Protein AF-A0AA90UG76-F1 (afdb_monomer_lite)

InterPro domains:
  IPR002104 Integrase, catalytic domain [PF00589] (2-41)
  IPR002104 Integrase, catalytic domain [PS51898] (1-48)
  IPR011010 DNA breaking-rejoining enzyme, catalytic core [SSF56349] (2-50)
  IPR013762 Integrase-like, catalytic domain superfamily [G3DSA:1.10.443.10] (1-55)

Organism: NCBI:txid165179

Secondary structure (DSSP, 8-state):
-HHHHHHHHHHHTT--HHHHHHHHT-S-GGGTGGGHHHHHHHHHHHHHHHHHHHHHHTT-

pLDDT: mean 86.29, std 7.92, range [49.47, 92.25]

Foldseek 3Di:
DVLVVVLLVCVVVVHDLVVSCVVSVPPDSVVSCVNVVVVVVVVVVVVVVVVVVVVVVVVD

Radius of gyration: 15.33 Å; chains: 1; bounding box: 37×17×44 Å

Sequence (60 aa):
MRRHTCATLLLTQGTDLYTIMRFLGHQNINTTQRYAHITNQMLSSATHLLNYQLRGLAAC

Structure (mmCIF, N/CA/C/O backbone):
data_AF-A0AA90UG76-F1
#
_entry.id   AF-A0AA90UG76-F1
#
loop_
_atom_site.group_PDB
_atom_site.id
_atom_site.type_symbol
_atom_site.label_atom_id
_atom_site.label_alt_id
_atom_site.label_comp_id
_atom_site.label_asym_id
_atom_site.label_entity_id
_atom_site.label_seq_id
_atom_site.pdbx_PDB_ins_code
_atom_site.Cartn_x
_atom_site.Cartn_y
_atom_site.Cartn_z
_atom_site.occupancy
_atom_site.B_iso_or_equiv
_atom_site.auth_seq_id
_atom_site.auth_comp_id
_atom_site.auth_asym_id
_atom_site.auth_atom_id
_atom_site.pdbx_PDB_model_num
ATOM 1 N N . MET A 1 1 ? 18.202 4.330 -4.738 1.00 65.12 1 MET A N 1
ATOM 2 C CA . MET A 1 1 ? 17.566 4.919 -3.536 1.00 65.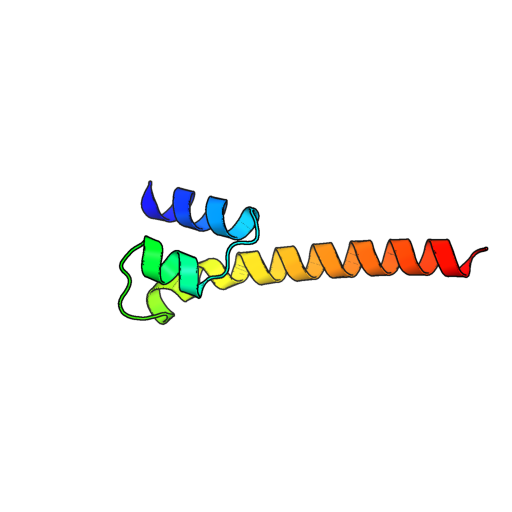12 1 MET A CA 1
ATOM 3 C C . MET A 1 1 ? 16.204 5.582 -3.811 1.00 65.12 1 MET A C 1
ATOM 5 O O . MET A 1 1 ? 15.250 5.170 -3.171 1.00 65.12 1 MET A O 1
ATOM 9 N N . ARG A 1 2 ? 16.026 6.494 -4.790 1.00 80.94 2 ARG A N 1
ATOM 10 C CA . ARG A 1 2 ? 14.738 7.216 -5.012 1.00 80.94 2 ARG A CA 1
ATOM 11 C C . ARG A 1 2 ? 13.476 6.353 -5.212 1.00 80.94 2 ARG A C 1
ATOM 13 O O . ARG A 1 2 ? 12.446 6.667 -4.626 1.00 80.94 2 ARG A O 1
ATOM 20 N N . ARG A 1 3 ? 13.538 5.272 -6.008 1.00 85.06 3 ARG A N 1
ATOM 21 C CA . ARG A 1 3 ? 12.375 4.381 -6.240 1.00 85.06 3 ARG A CA 1
ATOM 22 C C . ARG A 1 3 ? 11.895 3.703 -4.955 1.00 85.06 3 ARG A C 1
ATOM 24 O O . ARG A 1 3 ? 10.698 3.607 -4.735 1.00 85.06 3 ARG A O 1
ATOM 31 N N . HIS A 1 4 ? 12.825 3.300 -4.086 1.00 86.00 4 HIS A N 1
ATOM 32 C CA . HIS A 1 4 ? 12.492 2.661 -2.813 1.00 86.00 4 HIS A CA 1
ATOM 33 C C . HIS A 1 4 ? 11.862 3.637 -1.827 1.00 86.00 4 HIS A C 1
ATOM 35 O O . HIS A 1 4 ? 10.820 3.323 -1.271 1.00 86.00 4 HIS A O 1
ATOM 41 N N . THR A 1 5 ? 12.427 4.835 -1.682 1.00 89.38 5 THR A N 1
ATOM 42 C CA . THR A 1 5 ? 11.847 5.874 -0.822 1.00 89.38 5 THR A CA 1
ATOM 43 C C . THR A 1 5 ? 10.444 6.274 -1.282 1.00 89.38 5 THR A C 1
ATOM 45 O O . THR A 1 5 ? 9.545 6.399 -0.460 1.00 89.38 5 THR A O 1
ATOM 48 N N . CYS A 1 6 ? 10.231 6.422 -2.595 1.00 90.19 6 CYS A N 1
ATOM 49 C CA . CYS A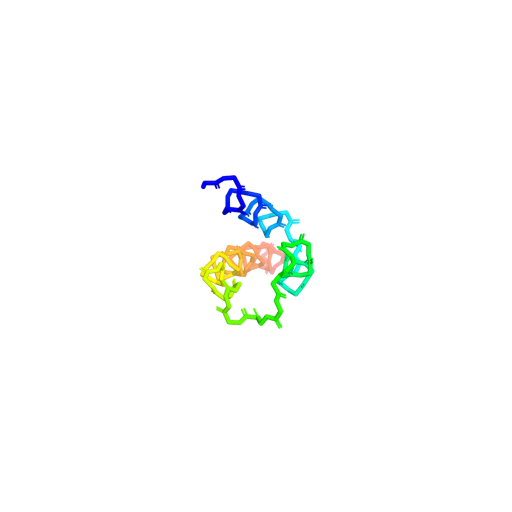 1 6 ? 8.921 6.764 -3.148 1.00 90.19 6 CYS A CA 1
ATOM 50 C C . CYS A 1 6 ? 7.888 5.647 -2.927 1.00 90.19 6 CYS A C 1
ATOM 52 O O . CYS A 1 6 ? 6.783 5.931 -2.479 1.00 90.19 6 CYS A O 1
ATOM 54 N N . ALA A 1 7 ? 8.267 4.384 -3.152 1.00 89.69 7 ALA A N 1
ATOM 55 C CA . ALA A 1 7 ? 7.408 3.230 -2.887 1.00 89.69 7 ALA A CA 1
ATOM 56 C C . ALA A 1 7 ? 6.998 3.141 -1.411 1.00 89.69 7 ALA A C 1
ATOM 58 O O . ALA A 1 7 ? 5.821 2.973 -1.109 1.00 89.69 7 ALA A O 1
ATOM 59 N N . THR A 1 8 ? 7.960 3.307 -0.496 1.00 89.88 8 THR A N 1
ATOM 60 C CA . THR A 1 8 ? 7.703 3.326 0.947 1.00 89.88 8 THR A CA 1
ATOM 61 C C . THR A 1 8 ? 6.755 4.460 1.330 1.00 89.88 8 THR A C 1
ATOM 63 O O . THR A 1 8 ? 5.798 4.211 2.049 1.00 89.88 8 THR A O 1
ATOM 66 N N . LEU A 1 9 ? 6.959 5.679 0.817 1.00 91.12 9 LEU A N 1
ATOM 67 C CA . LEU A 1 9 ? 6.078 6.817 1.106 1.00 91.12 9 LEU A CA 1
ATOM 68 C C . LEU A 1 9 ? 4.642 6.593 0.616 1.00 91.12 9 LEU A C 1
ATOM 70 O O . LEU A 1 9 ? 3.706 6.821 1.378 1.00 91.12 9 LEU A O 1
ATOM 74 N N . LEU A 1 10 ? 4.468 6.121 -0.622 1.00 90.69 10 LEU A N 1
ATOM 75 C CA . LEU A 1 10 ? 3.144 5.836 -1.185 1.00 90.69 10 LEU A CA 1
ATOM 76 C C . LEU A 1 10 ? 2.407 4.769 -0.371 1.00 90.69 10 LEU A C 1
ATOM 78 O O . LEU A 1 10 ? 1.216 4.912 -0.094 1.00 90.69 10 LEU A O 1
ATOM 82 N N . LEU A 1 11 ? 3.123 3.726 0.052 1.00 90.31 11 LEU A N 1
ATOM 83 C CA . LEU A 1 11 ? 2.551 2.650 0.851 1.00 90.31 11 LEU A CA 1
ATOM 84 C C . LEU A 1 11 ? 2.160 3.139 2.253 1.00 90.31 11 LEU A C 1
ATOM 86 O O . LEU A 1 11 ? 1.065 2.843 2.715 1.00 90.31 11 LEU A O 1
ATOM 90 N N . THR A 1 12 ? 3.006 3.950 2.897 1.00 87.62 12 THR A N 1
ATOM 91 C CA . THR A 1 12 ? 2.710 4.565 4.203 1.00 87.62 12 THR A CA 1
ATOM 92 C C . THR A 1 12 ? 1.496 5.493 4.146 1.00 87.62 12 THR A C 1
ATOM 94 O O . THR A 1 12 ? 0.760 5.600 5.122 1.00 87.62 12 THR A O 1
ATOM 97 N N . GLN A 1 13 ? 1.241 6.135 3.003 1.00 89.19 13 GLN A N 1
ATOM 98 C CA . GLN A 1 13 ? 0.027 6.927 2.776 1.00 89.19 13 GLN A CA 1
ATOM 99 C C . GLN A 1 13 ? -1.234 6.073 2.547 1.00 89.19 13 GLN A C 1
ATOM 101 O O . GLN A 1 13 ? -2.320 6.626 2.405 1.00 89.19 13 GLN A O 1
ATOM 106 N N . GLY A 1 14 ? -1.113 4.743 2.528 1.00 87.06 14 GLY A N 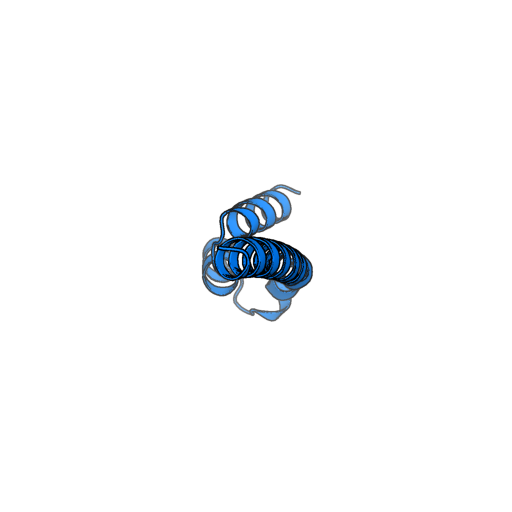1
ATOM 107 C CA . GLY A 1 14 ? -2.230 3.819 2.330 1.00 87.06 14 GLY A CA 1
ATOM 108 C C . GLY A 1 14 ? -2.481 3.442 0.870 1.00 87.06 14 GLY A C 1
ATOM 109 O O . GLY A 1 14 ? -3.529 2.879 0.562 1.00 87.06 14 GLY A O 1
ATOM 110 N N . THR A 1 15 ? -1.542 3.730 -0.037 1.00 90.06 15 THR A N 1
ATOM 111 C CA . THR A 1 15 ? -1.648 3.289 -1.435 1.00 90.06 15 THR A CA 1
ATOM 112 C C . THR A 1 15 ? -1.410 1.787 -1.526 1.00 90.06 15 THR A C 1
ATOM 114 O O . THR A 1 15 ? -0.492 1.249 -0.907 1.00 90.06 15 THR A O 1
ATOM 117 N N . ASP A 1 16 ? -2.211 1.107 -2.339 1.00 89.25 16 ASP A N 1
ATOM 118 C CA . ASP A 1 16 ? -2.094 -0.331 -2.533 1.00 89.25 16 ASP A CA 1
ATOM 119 C C . ASP A 1 16 ? -0.800 -0.724 -3.291 1.00 89.25 16 ASP A C 1
ATOM 121 O O . ASP A 1 16 ? -0.261 0.024 -4.118 1.00 89.25 16 ASP A O 1
ATOM 125 N N . LEU A 1 17 ? -0.301 -1.934 -3.020 1.00 89.25 17 LEU A N 1
ATOM 126 C CA . LEU A 1 17 ? 0.954 -2.434 -3.583 1.00 89.25 17 LEU A CA 1
ATOM 127 C C . LEU A 1 17 ? 0.904 -2.614 -5.112 1.00 89.25 17 LEU A C 1
ATOM 129 O O . LEU A 1 17 ? 1.918 -2.423 -5.783 1.00 89.25 17 LEU A O 1
ATOM 133 N N . TYR A 1 18 ? -0.256 -2.954 -5.673 1.00 90.00 18 TYR A N 1
ATOM 134 C CA . TYR A 1 18 ? -0.501 -3.063 -7.109 1.00 90.00 18 TYR A CA 1
ATOM 135 C C . TYR A 1 18 ? -0.445 -1.695 -7.798 1.00 90.00 18 TYR A C 1
ATOM 137 O O . TYR A 1 18 ? 0.199 -1.553 -8.840 1.00 90.00 18 TYR A O 1
ATOM 145 N N . THR A 1 19 ? -1.037 -0.657 -7.204 1.00 91.25 19 THR A N 1
ATOM 146 C CA . THR A 1 19 ? -0.919 0.718 -7.711 1.00 91.25 19 THR A CA 1
ATOM 147 C C . THR A 1 19 ? 0.533 1.184 -7.694 1.00 91.25 19 THR A C 1
ATOM 149 O O . THR A 1 19 ? 1.015 1.724 -8.691 1.00 91.25 19 THR A O 1
ATOM 152 N N . ILE A 1 20 ? 1.275 0.902 -6.620 1.00 90.31 20 ILE A N 1
ATOM 153 C CA . ILE A 1 20 ? 2.708 1.223 -6.538 1.00 90.31 20 ILE A CA 1
ATOM 154 C C . ILE A 1 20 ? 3.509 0.439 -7.584 1.00 90.31 20 ILE A C 1
ATOM 156 O O . ILE A 1 20 ? 4.381 1.005 -8.239 1.00 90.31 20 ILE A O 1
ATOM 160 N N . MET A 1 21 ? 3.202 -0.842 -7.793 1.00 91.75 21 MET A N 1
ATOM 161 C CA . MET A 1 21 ? 3.828 -1.669 -8.829 1.00 91.75 21 MET A CA 1
ATOM 162 C C . MET A 1 21 ? 3.656 -1.035 -10.217 1.00 91.75 21 MET A C 1
ATOM 164 O O . MET A 1 21 ? 4.638 -0.881 -10.947 1.00 91.75 21 MET A O 1
ATOM 168 N N . ARG A 1 22 ? 2.432 -0.608 -10.558 1.00 91.44 22 ARG A N 1
ATOM 169 C CA . ARG A 1 22 ? 2.142 0.085 -11.824 1.00 91.44 22 ARG A CA 1
ATOM 170 C C . ARG A 1 22 ? 2.856 1.430 -11.918 1.00 91.44 22 ARG A C 1
ATOM 172 O O . ARG A 1 22 ? 3.433 1.730 -12.958 1.00 91.44 22 ARG A O 1
ATOM 179 N N . PHE A 1 23 ? 2.866 2.203 -10.835 1.00 90.31 23 PHE A N 1
ATOM 180 C CA . PHE A 1 23 ? 3.543 3.498 -10.760 1.00 90.31 23 PHE A CA 1
ATOM 181 C C . PHE A 1 23 ? 5.061 3.381 -10.969 1.00 90.31 23 PHE A C 1
ATOM 183 O O . PHE A 1 23 ? 5.673 4.218 -11.629 1.00 90.31 23 PHE A O 1
ATOM 190 N N . LEU A 1 24 ? 5.678 2.318 -10.449 1.00 89.25 24 LEU A N 1
ATOM 191 C CA . LEU A 1 24 ? 7.105 2.039 -10.619 1.00 89.25 24 LEU A CA 1
ATOM 192 C C . LEU A 1 24 ? 7.440 1.353 -11.954 1.00 89.25 24 LEU A C 1
ATOM 194 O O . LEU A 1 24 ? 8.621 1.217 -12.276 1.00 89.25 24 LEU A O 1
ATOM 198 N N . GLY A 1 25 ? 6.433 0.925 -12.723 1.00 89.75 25 GLY A N 1
ATOM 199 C CA . GLY A 1 25 ? 6.610 0.212 -13.989 1.00 89.75 25 GLY A CA 1
ATOM 200 C C . GLY A 1 25 ? 7.075 -1.237 -13.823 1.00 89.75 25 GLY A C 1
ATOM 201 O O . GLY A 1 25 ? 7.692 -1.800 -14.725 1.00 89.75 25 GLY A O 1
ATOM 202 N N . HIS A 1 26 ? 6.823 -1.853 -12.667 1.00 90.75 26 HIS A N 1
ATOM 203 C CA . HIS A 1 26 ? 7.144 -3.257 -12.445 1.00 90.75 26 HIS A CA 1
ATOM 204 C C . HIS A 1 26 ? 6.132 -4.151 -13.171 1.00 90.75 26 HIS A C 1
ATOM 206 O O . HIS A 1 26 ? 4.927 -4.039 -12.970 1.00 90.75 26 HIS A O 1
ATOM 212 N N . GLN A 1 27 ? 6.627 -5.074 -13.995 1.00 88.44 27 GLN A N 1
ATOM 213 C CA . GLN A 1 27 ? 5.787 -6.044 -14.711 1.00 88.44 27 GLN A CA 1
ATOM 214 C C . GLN A 1 27 ? 5.348 -7.221 -13.829 1.00 88.44 27 GLN A C 1
ATOM 216 O O . GLN A 1 27 ? 4.412 -7.935 -14.171 1.00 88.44 27 GLN A O 1
ATOM 221 N N . ASN A 1 28 ? 6.030 -7.436 -12.701 1.00 87.69 28 ASN A N 1
ATOM 222 C CA . ASN A 1 28 ? 5.768 -8.541 -11.791 1.00 87.69 28 ASN A CA 1
ATOM 223 C C . ASN A 1 28 ? 5.602 -8.015 -10.363 1.00 87.69 28 ASN A C 1
ATOM 225 O O . ASN A 1 28 ? 6.426 -7.241 -9.875 1.00 87.69 28 ASN A O 1
ATOM 229 N N . ILE A 1 29 ? 4.563 -8.472 -9.667 1.00 87.31 29 ILE A N 1
ATOM 230 C CA . ILE A 1 29 ? 4.303 -8.074 -8.284 1.00 87.31 29 ILE A CA 1
ATOM 231 C C . ILE A 1 29 ? 5.387 -8.562 -7.321 1.00 87.31 29 ILE A C 1
ATOM 233 O O . ILE A 1 29 ? 5.663 -7.884 -6.333 1.00 87.31 29 ILE A O 1
ATOM 237 N N . ASN A 1 30 ? 6.086 -9.654 -7.648 1.00 88.50 30 ASN A N 1
ATOM 238 C CA . ASN A 1 30 ? 7.155 -10.219 -6.822 1.00 88.50 30 ASN A CA 1
ATOM 239 C C . ASN A 1 30 ? 8.303 -9.228 -6.573 1.00 88.50 30 ASN A C 1
ATOM 241 O O . ASN A 1 30 ? 8.893 -9.222 -5.496 1.00 88.50 30 ASN A O 1
ATOM 245 N N . THR A 1 31 ? 8.604 -8.331 -7.521 1.00 86.94 31 THR A N 1
ATOM 246 C CA . THR A 1 31 ? 9.637 -7.297 -7.310 1.00 86.94 31 THR A CA 1
ATOM 247 C C . THR A 1 31 ? 9.183 -6.223 -6.319 1.00 86.94 31 THR A C 1
ATOM 249 O O . THR A 1 31 ? 10.007 -5.588 -5.659 1.00 86.94 31 THR A O 1
ATOM 252 N N . THR A 1 32 ? 7.869 -6.045 -6.181 1.00 90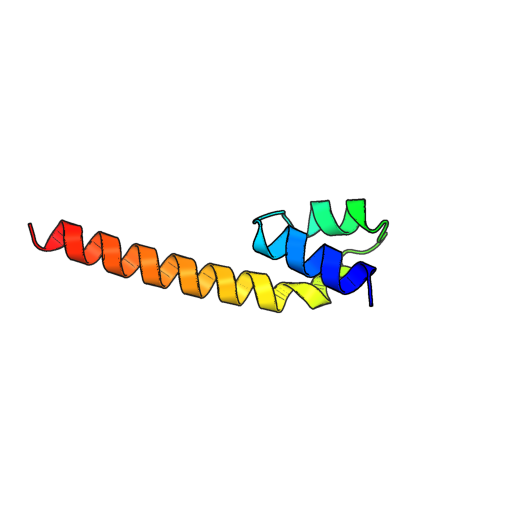.25 32 THR A N 1
ATOM 253 C CA . THR A 1 32 ? 7.222 -5.055 -5.310 1.00 90.25 32 THR A CA 1
ATOM 254 C C . THR A 1 32 ? 6.861 -5.653 -3.944 1.00 90.25 32 THR A C 1
ATOM 256 O O . THR A 1 32 ? 6.786 -4.923 -2.961 1.00 90.25 32 THR A O 1
ATOM 259 N N . GLN A 1 33 ? 6.763 -6.984 -3.824 1.00 88.19 33 GLN A N 1
ATOM 260 C CA . GLN A 1 33 ? 6.555 -7.701 -2.553 1.00 88.19 33 GLN A CA 1
ATOM 261 C C . GLN A 1 33 ? 7.617 -7.396 -1.491 1.00 88.19 33 GLN A C 1
ATOM 263 O O . GLN A 1 33 ? 7.349 -7.535 -0.300 1.00 88.19 33 GLN A O 1
ATOM 268 N N . ARG A 1 34 ? 8.793 -6.889 -1.888 1.00 87.81 34 ARG A N 1
ATOM 269 C CA . ARG A 1 34 ? 9.803 -6.385 -0.950 1.00 87.81 34 ARG A CA 1
ATOM 270 C C . ARG A 1 34 ? 9.236 -5.350 0.033 1.00 87.81 34 ARG A C 1
ATOM 272 O O . ARG A 1 34 ? 9.752 -5.270 1.140 1.00 87.81 34 ARG A O 1
ATOM 279 N N . TYR A 1 35 ? 8.185 -4.602 -0.316 1.00 87.38 35 TYR A N 1
ATOM 280 C CA . TYR A 1 35 ? 7.558 -3.609 0.572 1.00 87.38 35 TYR A CA 1
ATOM 281 C C . TYR A 1 35 ? 6.402 -4.157 1.431 1.00 87.38 35 TYR A C 1
ATOM 283 O O . TYR A 1 35 ? 5.899 -3.437 2.287 1.00 87.38 35 TYR A O 1
ATOM 291 N N . ALA A 1 36 ? 6.003 -5.425 1.273 1.00 87.75 36 ALA A N 1
ATOM 292 C CA . ALA A 1 36 ? 4.867 -6.018 1.995 1.00 87.75 36 ALA A CA 1
ATOM 293 C C . ALA A 1 36 ? 5.066 -6.111 3.524 1.00 87.75 36 ALA A C 1
ATOM 295 O O . ALA A 1 36 ? 4.112 -6.213 4.290 1.00 87.75 36 ALA A O 1
ATOM 296 N N . HIS A 1 37 ? 6.305 -6.042 4.011 1.00 87.31 37 HIS A N 1
ATOM 297 C CA . HIS A 1 37 ? 6.565 -5.986 5.453 1.00 87.31 37 HIS A CA 1
ATOM 298 C C . HIS A 1 37 ? 5.990 -4.713 6.100 1.00 87.31 37 HIS A C 1
ATOM 300 O O . HIS A 1 37 ? 5.545 -4.752 7.245 1.00 87.31 37 HIS A O 1
ATOM 306 N N . ILE A 1 38 ? 5.942 -3.604 5.358 1.00 85.94 38 ILE A N 1
ATOM 307 C CA . ILE A 1 38 ? 5.428 -2.319 5.843 1.00 85.94 38 ILE A CA 1
ATOM 308 C C . ILE A 1 38 ? 3.903 -2.388 5.998 1.00 85.94 38 ILE A C 1
ATOM 310 O O . ILE A 1 38 ? 3.372 -1.935 7.010 1.00 85.94 38 ILE A O 1
ATOM 314 N N . THR A 1 39 ? 3.187 -3.029 5.063 1.00 84.12 39 THR A N 1
ATOM 315 C CA . THR A 1 39 ? 1.731 -3.219 5.196 1.00 84.12 39 THR A CA 1
ATOM 316 C C . THR A 1 39 ? 1.369 -4.036 6.434 1.00 84.12 39 THR A C 1
ATOM 318 O O . THR A 1 39 ? 0.387 -3.721 7.100 1.00 84.12 39 THR A O 1
ATOM 321 N N . ASN A 1 40 ? 2.180 -5.034 6.801 1.00 85.38 40 ASN A N 1
ATOM 322 C CA . ASN A 1 40 ? 1.956 -5.812 8.025 1.00 85.38 40 ASN A CA 1
ATOM 323 C C . ASN A 1 40 ? 2.091 -4.947 9.288 1.00 85.38 40 ASN A C 1
ATOM 325 O O . ASN A 1 40 ? 1.293 -5.073 10.216 1.00 85.38 40 ASN A O 1
ATOM 329 N N . GLN A 1 41 ? 3.066 -4.032 9.315 1.00 86.19 41 GLN A N 1
ATOM 330 C CA . GLN A 1 41 ? 3.235 -3.087 10.423 1.00 86.19 41 GLN A CA 1
ATOM 331 C C . GLN A 1 41 ? 2.060 -2.106 10.519 1.00 86.19 41 GLN A C 1
ATOM 333 O O . GLN A 1 41 ? 1.562 -1.842 11.618 1.00 86.19 41 GLN A O 1
ATOM 338 N N . MET A 1 42 ? 1.577 -1.604 9.378 1.00 86.38 42 MET A N 1
ATOM 339 C CA . MET A 1 42 ? 0.401 -0.731 9.322 1.00 86.38 42 MET A CA 1
ATOM 340 C C . MET A 1 42 ? -0.856 -1.453 9.811 1.00 86.38 42 MET A C 1
ATOM 342 O O . MET A 1 42 ? -1.590 -0.902 10.628 1.00 86.38 42 MET A O 1
ATOM 346 N N . LEU A 1 43 ? -1.065 -2.703 9.381 1.00 87.56 43 LEU A N 1
ATOM 347 C CA . LEU A 1 43 ? -2.179 -3.532 9.834 1.00 87.56 43 LEU A CA 1
ATOM 348 C C . LEU A 1 43 ? -2.127 -3.739 11.350 1.00 87.56 43 LEU A C 1
ATOM 350 O O . LEU A 1 43 ? -3.105 -3.462 12.036 1.00 87.56 43 LEU A O 1
ATOM 354 N N . SER A 1 44 ? -0.977 -4.147 11.893 1.00 90.06 44 SER A N 1
ATOM 355 C CA . SER A 1 44 ? -0.811 -4.328 13.340 1.00 90.06 44 SER A CA 1
ATOM 356 C C . SER A 1 44 ? -1.125 -3.043 14.110 1.00 90.06 44 SER A C 1
ATO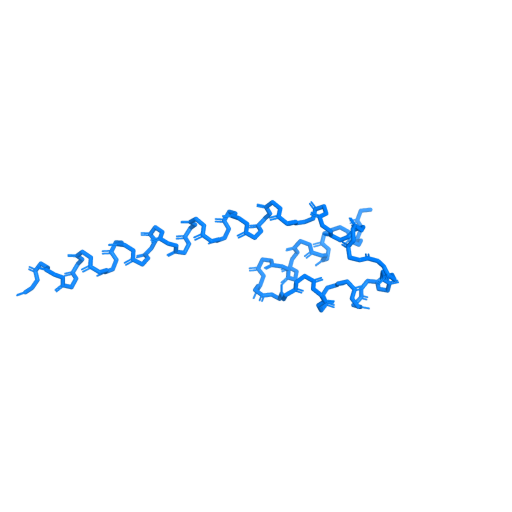M 358 O O . SER A 1 44 ? -1.848 -3.078 15.103 1.00 90.06 44 SER A O 1
ATOM 360 N N . SER A 1 45 ? -0.638 -1.898 13.628 1.00 88.69 45 SER A N 1
ATOM 361 C CA . SER A 1 45 ? -0.896 -0.595 14.250 1.00 88.69 45 SER A CA 1
ATOM 362 C C . SER A 1 45 ? -2.387 -0.241 14.216 1.00 88.69 45 SER A C 1
ATOM 364 O O . SER A 1 45 ? -2.957 0.133 15.238 1.00 88.69 45 SER A O 1
ATOM 366 N N . ALA A 1 46 ? -3.044 -0.433 13.069 1.00 88.50 46 ALA A N 1
ATOM 367 C CA . ALA A 1 46 ? -4.473 -0.181 12.904 1.00 88.50 46 ALA A CA 1
ATOM 368 C C . ALA A 1 46 ? -5.328 -1.095 13.795 1.00 88.50 46 ALA A C 1
ATOM 370 O O . ALA A 1 46 ? -6.233 -0.616 14.475 1.00 88.50 46 ALA A O 1
ATOM 371 N N . THR A 1 47 ? -5.015 -2.394 13.856 1.00 91.44 47 THR A N 1
ATOM 372 C CA . THR A 1 47 ? -5.728 -3.335 14.738 1.00 91.44 47 THR A CA 1
ATOM 373 C C . THR A 1 47 ? -5.581 -2.966 16.213 1.00 91.44 47 THR A C 1
ATOM 375 O O . THR A 1 47 ? -6.559 -3.024 16.958 1.00 91.44 47 THR A O 1
ATOM 378 N N . HIS A 1 48 ? -4.393 -2.521 16.636 1.00 92.25 48 HIS A N 1
ATOM 379 C CA . HIS A 1 48 ? -4.154 -2.088 18.009 1.00 92.25 48 HIS A CA 1
ATOM 380 C C . HIS A 1 48 ? -4.980 -0.844 18.368 1.00 92.25 48 HIS A C 1
ATOM 382 O O . HIS A 1 48 ? -5.603 -0.802 19.430 1.00 92.25 48 HIS A O 1
ATOM 388 N N . LEU A 1 49 ? -5.035 0.146 17.468 1.00 89.94 49 LEU A N 1
ATOM 389 C CA . LEU A 1 49 ? -5.853 1.350 17.645 1.00 89.94 49 LEU A CA 1
ATOM 390 C C . LEU A 1 49 ? -7.347 1.020 17.714 1.00 89.94 49 LEU A C 1
ATOM 392 O O . LEU A 1 49 ? -8.029 1.481 18.627 1.00 89.94 49 LEU A O 1
ATOM 396 N N . LEU A 1 50 ? -7.842 0.176 16.804 1.00 90.88 50 LEU A N 1
ATOM 397 C CA . LEU A 1 50 ? -9.240 -0.258 16.801 1.00 90.88 50 LEU A CA 1
ATOM 398 C C . LEU A 1 50 ? -9.606 -0.983 18.099 1.00 90.88 50 LEU A C 1
ATOM 400 O O . LEU A 1 50 ? -10.628 -0.678 18.704 1.00 90.88 50 LEU A O 1
ATOM 404 N N . ASN A 1 51 ? -8.757 -1.896 18.575 1.00 91.12 51 ASN A N 1
ATOM 405 C CA . ASN A 1 51 ? -8.983 -2.585 19.845 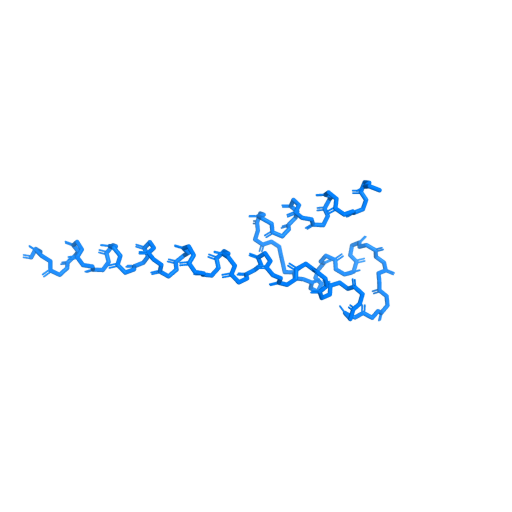1.00 91.12 51 ASN A CA 1
ATOM 406 C C . ASN A 1 51 ? -9.040 -1.607 21.033 1.00 91.12 51 ASN A C 1
ATOM 408 O O . ASN A 1 51 ? -9.880 -1.766 21.917 1.00 91.12 51 ASN A O 1
ATOM 412 N N . TYR A 1 52 ? -8.189 -0.577 21.050 1.00 89.88 52 TYR A N 1
ATOM 413 C CA . TYR A 1 52 ? -8.240 0.462 22.081 1.00 89.88 52 TYR A CA 1
ATOM 414 C C . TYR A 1 52 ? -9.551 1.264 22.028 1.00 89.88 52 TYR A C 1
ATOM 416 O O . TYR A 1 52 ? -10.197 1.453 23.057 1.00 89.88 52 TYR A O 1
ATOM 424 N N . GLN A 1 53 ? -9.987 1.674 20.832 1.00 89.19 53 GLN A N 1
ATOM 425 C CA . GLN A 1 53 ? -11.238 2.418 20.648 1.00 89.19 53 GLN A CA 1
ATOM 426 C C . GLN A 1 53 ? -12.471 1.597 21.040 1.00 89.19 53 GLN A C 1
ATOM 428 O O . GLN A 1 53 ? -13.341 2.096 21.751 1.00 89.19 53 GLN A O 1
ATOM 433 N N . LEU A 1 54 ? -12.532 0.328 20.632 1.00 87.06 54 LEU A N 1
ATOM 434 C CA . LEU A 1 54 ? -13.638 -0.569 20.974 1.00 87.06 54 LEU A CA 1
ATOM 435 C C . LEU A 1 54 ? -13.729 -0.817 22.486 1.00 87.06 54 LEU A C 1
ATOM 437 O O . LEU A 1 54 ? -14.828 -0.844 23.033 1.00 87.06 54 LEU A O 1
ATOM 441 N N . ARG A 1 55 ? -12.590 -0.936 23.182 1.00 83.81 55 ARG A N 1
ATOM 442 C CA . ARG A 1 55 ? -12.563 -1.046 24.651 1.00 83.81 55 ARG A CA 1
ATOM 443 C C . ARG A 1 55 ? -13.044 0.224 25.347 1.00 83.81 55 ARG A C 1
ATOM 445 O O . ARG A 1 55 ? -13.727 0.119 26.357 1.00 83.81 55 ARG A O 1
ATOM 452 N N . GLY A 1 56 ? -12.706 1.399 24.814 1.00 77.44 56 GLY A N 1
ATOM 453 C CA . GLY A 1 56 ? -13.198 2.676 25.335 1.00 77.44 56 GLY A CA 1
ATOM 454 C C . GLY A 1 56 ? -14.715 2.828 25.193 1.00 77.44 56 GLY A C 1
ATOM 455 O O . GLY A 1 56 ? -15.359 3.338 26.099 1.00 77.44 56 GLY A O 1
ATOM 456 N N . LEU A 1 57 ? -15.287 2.325 24.096 1.00 74.56 57 LEU A N 1
ATOM 457 C CA . LEU A 1 57 ? -16.735 2.332 23.859 1.00 74.56 57 LEU A CA 1
ATOM 458 C C . LEU A 1 57 ? -17.493 1.306 24.713 1.00 74.56 57 LEU A C 1
ATOM 460 O O . LEU A 1 57 ? -18.621 1.571 25.102 1.00 74.56 57 LEU A O 1
ATOM 464 N N . ALA A 1 58 ? -16.888 0.154 25.016 1.00 64.31 58 ALA A N 1
ATOM 465 C CA . ALA A 1 58 ? -17.489 -0.872 25.876 1.00 64.31 58 ALA A CA 1
ATOM 466 C C . ALA A 1 58 ? -17.425 -0.542 27.383 1.00 64.31 58 ALA A C 1
ATOM 468 O O . ALA A 1 58 ? -17.976 -1.285 28.191 1.00 64.31 58 ALA A O 1
ATOM 469 N N . ALA A 1 59 ? -16.714 0.525 27.764 1.00 59.94 59 ALA A N 1
ATOM 470 C CA . ALA A 1 59 ? -16.586 0.991 29.145 1.00 59.94 59 ALA A CA 1
ATOM 471 C C . ALA A 1 59 ? -17.585 2.111 29.516 1.00 59.94 59 ALA A C 1
ATOM 473 O O . ALA A 1 59 ? -17.564 2.573 30.658 1.00 59.94 59 ALA A O 1
ATOM 474 N N . CYS A 1 60 ? -18.430 2.546 28.572 1.00 49.47 60 CYS A N 1
ATOM 475 C CA . CYS A 1 60 ? -19.587 3.417 28.800 1.00 49.47 60 CYS A CA 1
ATOM 476 C C . CYS A 1 60 ? -20.868 2.582 28.880 1.00 49.47 60 CYS A C 1
ATOM 478 O O . CYS A 1 60 ? -21.738 2.949 29.698 1.00 49.47 60 CYS A O 1
#